Protein AF-A0A932MKG6-F1 (afdb_monomer_lite)

Radius of gyration: 20.18 Å; chains: 1; bounding box: 34×84×32 Å

Secondary structure (DSSP, 8-state):
--------------------GGG---EEEEEBS-TT--HHHHTTS-GGG--B-SS-SEEGGGEEEEETTTTEEEE-HHHHHHHHHHHHH--TT-EEEEEEETTEEEEEEEEE-TT-SSPPSS-EEETT-SSEEEEPP--SS----GGG-HHHHHHHHHTT-EE-

Structure (mmCIF, N/CA/C/O backbone):
data_AF-A0A932MKG6-F1
#
_entry.id   AF-A0A932MKG6-F1
#
loop_
_atom_site.group_PDB
_atom_site.id
_atom_site.type_symbol
_atom_site.label_atom_id
_atom_site.label_alt_id
_atom_site.label_comp_id
_atom_site.label_asym_id
_atom_site.label_entity_id
_atom_site.label_seq_id
_atom_site.pdbx_PDB_ins_code
_atom_site.Cartn_x
_atom_site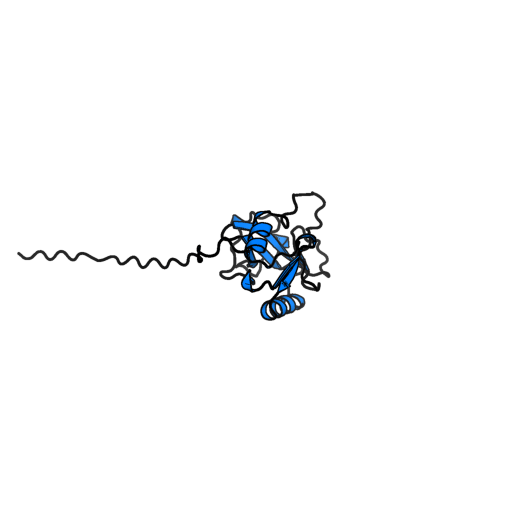.Cartn_y
_atom_site.Cartn_z
_atom_site.occupancy
_atom_site.B_iso_or_equiv
_atom_site.auth_seq_id
_atom_site.auth_comp_id
_atom_site.auth_asym_id
_atom_site.auth_atom_id
_atom_site.pdbx_PDB_model_num
ATOM 1 N N . MET A 1 1 ? -1.680 -71.088 -7.432 1.00 40.88 1 MET A N 1
ATOM 2 C CA . MET A 1 1 ? -0.989 -69.901 -7.980 1.00 40.88 1 MET A CA 1
ATOM 3 C C . MET A 1 1 ? -1.499 -68.687 -7.211 1.00 40.88 1 MET A C 1
ATOM 5 O O . MET A 1 1 ? -2.688 -68.413 -7.275 1.00 40.88 1 MET A O 1
ATOM 9 N N . ARG A 1 2 ? -0.667 -68.081 -6.353 1.00 40.69 2 ARG A N 1
ATOM 10 C CA . ARG A 1 2 ? -1.043 -66.949 -5.484 1.00 40.69 2 ARG A CA 1
ATOM 11 C C . ARG A 1 2 ? -0.827 -65.649 -6.264 1.00 40.69 2 ARG A C 1
ATOM 13 O O . ARG A 1 2 ? 0.297 -65.403 -6.682 1.00 40.69 2 ARG A O 1
ATOM 20 N N . ILE A 1 3 ? -1.877 -64.857 -6.472 1.00 52.66 3 ILE A N 1
ATOM 21 C CA . ILE A 1 3 ? -1.782 -63.523 -7.080 1.00 52.66 3 ILE A CA 1
ATOM 22 C C . ILE A 1 3 ? -2.003 -62.512 -5.958 1.00 52.66 3 ILE A C 1
ATOM 24 O O . ILE A 1 3 ? -3.121 -62.324 -5.486 1.00 52.66 3 ILE A O 1
ATOM 28 N N . THR A 1 4 ? -0.913 -61.917 -5.487 1.00 52.53 4 THR A N 1
ATOM 29 C CA . THR A 1 4 ? -0.928 -60.848 -4.488 1.00 52.53 4 THR A CA 1
ATOM 30 C C . THR A 1 4 ? -1.119 -59.521 -5.222 1.00 52.53 4 THR A C 1
ATOM 32 O O . THR A 1 4 ? -0.199 -59.047 -5.884 1.00 52.53 4 THR A O 1
ATOM 35 N N . PHE A 1 5 ? -2.313 -58.929 -5.140 1.00 52.78 5 PHE A N 1
ATOM 36 C CA . PHE A 1 5 ? -2.566 -57.567 -5.619 1.00 52.78 5 PHE A CA 1
ATOM 37 C C . PHE A 1 5 ? -2.057 -56.570 -4.568 1.00 52.78 5 PHE A C 1
ATOM 39 O O . PHE A 1 5 ? -2.667 -56.402 -3.514 1.00 52.78 5 PHE A O 1
ATOM 46 N N . TYR A 1 6 ? -0.925 -55.923 -4.842 1.00 51.31 6 TYR A N 1
ATOM 47 C CA . TYR A 1 6 ? -0.455 -54.775 -4.067 1.00 51.31 6 TYR A CA 1
ATOM 48 C C . TYR A 1 6 ? -1.285 -53.544 -4.452 1.00 51.31 6 TYR A C 1
ATOM 50 O O . TYR A 1 6 ? -1.083 -52.951 -5.510 1.00 51.31 6 TYR A O 1
ATOM 58 N N . LEU A 1 7 ? -2.239 -53.171 -3.596 1.00 50.88 7 LEU A N 1
ATOM 59 C CA . LEU A 1 7 ? -2.962 -51.908 -3.698 1.00 50.88 7 LEU A CA 1
ATOM 60 C C . LEU A 1 7 ? -2.059 -50.797 -3.143 1.00 50.88 7 LEU A C 1
ATOM 62 O O . LEU A 1 7 ? -1.895 -50.650 -1.933 1.00 50.88 7 LEU A O 1
ATOM 66 N N . CYS A 1 8 ? -1.418 -50.065 -4.050 1.00 50.34 8 CYS A N 1
ATOM 67 C CA . CYS A 1 8 ? -0.572 -48.920 -3.739 1.00 50.34 8 CYS A CA 1
ATOM 68 C C . CYS A 1 8 ? -1.457 -47.781 -3.201 1.00 50.34 8 CYS A C 1
ATOM 70 O O . CYS A 1 8 ? -2.170 -47.126 -3.963 1.00 50.34 8 CYS A O 1
ATOM 72 N N . LEU A 1 9 ? -1.460 -47.587 -1.878 1.00 49.03 9 LEU A N 1
ATOM 73 C CA . LEU A 1 9 ? -2.130 -46.473 -1.208 1.00 49.03 9 LEU A CA 1
ATOM 74 C C . LEU A 1 9 ? -1.368 -45.179 -1.547 1.00 49.03 9 LEU A C 1
ATOM 76 O O . LEU A 1 9 ? -0.378 -44.832 -0.908 1.00 49.03 9 LEU A O 1
ATOM 80 N N . LEU A 1 10 ? -1.812 -44.480 -2.590 1.00 51.91 10 LEU A N 1
ATOM 81 C CA . LEU A 1 10 ? -1.399 -43.112 -2.896 1.00 51.91 10 LEU A CA 1
ATOM 82 C C . LEU A 1 10 ? -1.959 -42.181 -1.812 1.00 51.91 10 LEU A C 1
ATOM 84 O O . LEU A 1 10 ? -3.077 -41.682 -1.912 1.00 51.91 10 LEU A O 1
ATOM 88 N N . THR A 1 11 ? -1.185 -41.956 -0.752 1.00 53.62 11 THR A N 1
ATOM 89 C CA . THR A 1 11 ? -1.450 -40.879 0.204 1.00 53.62 11 THR A CA 1
ATOM 90 C C . THR A 1 11 ? -1.084 -39.554 -0.458 1.00 53.62 11 THR A C 1
ATOM 92 O O . THR A 1 11 ? 0.070 -39.124 -0.425 1.00 53.62 11 THR A O 1
ATOM 95 N N . LEU A 1 12 ? -2.067 -38.914 -1.090 1.00 53.09 12 LEU A N 1
ATOM 96 C CA . LEU A 1 12 ? -2.000 -37.498 -1.438 1.00 53.09 12 LEU A CA 1
ATOM 97 C C . LEU A 1 12 ? -1.957 -36.696 -0.132 1.00 53.09 12 LEU A C 1
ATOM 99 O O . LEU A 1 12 ? -2.990 -36.361 0.442 1.00 53.09 12 LEU A O 1
ATOM 103 N N . VAL A 1 13 ? -0.752 -36.407 0.358 1.00 56.88 13 VAL A N 1
ATOM 104 C CA . VAL A 1 13 ? -0.540 -35.330 1.328 1.00 56.88 13 VAL A CA 1
ATOM 105 C C . VAL A 1 13 ? -0.650 -34.029 0.540 1.00 56.88 13 VAL A C 1
ATOM 107 O O . VAL A 1 13 ? 0.328 -33.523 -0.006 1.00 56.88 13 VAL A O 1
ATOM 110 N N . ALA A 1 14 ? -1.877 -33.530 0.405 1.00 50.47 14 ALA A N 1
ATOM 111 C CA . ALA A 1 14 ? -2.109 -32.163 -0.023 1.00 50.47 14 ALA A CA 1
ATOM 112 C C . ALA A 1 14 ? -1.726 -31.250 1.149 1.00 50.47 14 ALA A C 1
ATOM 114 O O . ALA A 1 14 ? -2.464 -31.139 2.126 1.00 50.47 14 ALA A O 1
ATOM 115 N N . CYS A 1 15 ? -0.548 -30.629 1.077 1.00 42.25 15 CYS A N 1
ATOM 116 C CA . CYS A 1 15 ? -0.258 -29.450 1.885 1.00 42.25 15 CYS A CA 1
ATOM 117 C C . CYS A 1 15 ? -1.126 -28.307 1.352 1.00 42.25 15 CYS A C 1
ATOM 119 O O . CYS A 1 15 ? -0.744 -27.610 0.413 1.00 42.25 15 CYS A O 1
ATOM 121 N N . ASP A 1 16 ? -2.318 -28.164 1.921 1.00 44.03 16 ASP A N 1
ATOM 122 C CA . ASP A 1 16 ? -3.150 -26.984 1.746 1.00 44.03 16 ASP A CA 1
ATOM 123 C C . ASP A 1 16 ? -2.538 -25.839 2.561 1.00 44.03 16 ASP A C 1
ATOM 125 O O . ASP A 1 16 ? -2.799 -25.666 3.749 1.00 44.03 16 ASP A O 1
ATOM 129 N N . SER A 1 17 ? -1.649 -25.076 1.931 1.00 50.78 17 SER A N 1
ATOM 130 C CA . SER A 1 17 ? -1.159 -23.799 2.460 1.00 50.78 17 SER A CA 1
ATOM 131 C C . SER A 1 17 ? -2.162 -22.684 2.129 1.00 50.78 17 SER A C 1
ATOM 133 O O . SER A 1 17 ? -1.793 -21.651 1.573 1.00 50.78 17 SER A O 1
ATOM 135 N N . GLY A 1 18 ? -3.448 -22.916 2.392 1.00 45.06 18 GLY A N 1
ATOM 136 C CA . GLY A 1 18 ? -4.550 -22.030 2.036 1.00 45.06 18 GLY A CA 1
ATOM 137 C C . GLY A 1 18 ? -5.127 -21.319 3.254 1.00 45.06 18 GLY A C 1
ATOM 138 O O . GLY A 1 18 ? -6.097 -21.782 3.834 1.00 45.06 18 GLY A O 1
ATOM 139 N N . ILE A 1 19 ? -4.496 -20.204 3.636 1.00 50.16 19 ILE A N 1
ATOM 140 C CA . ILE A 1 19 ? -5.042 -19.039 4.365 1.00 50.16 19 ILE A CA 1
ATOM 141 C C . ILE A 1 19 ? -6.363 -19.291 5.124 1.00 50.16 19 ILE A C 1
ATOM 143 O O . ILE A 1 19 ? -7.437 -19.364 4.526 1.00 50.16 19 ILE A O 1
ATOM 147 N N . ASP A 1 20 ? -6.269 -19.303 6.460 1.00 44.97 20 ASP A N 1
ATOM 148 C CA . ASP A 1 20 ? -7.378 -19.335 7.424 1.00 44.97 20 ASP A CA 1
ATOM 149 C C . ASP A 1 20 ? -8.603 -18.524 6.959 1.00 44.97 20 ASP A C 1
ATOM 151 O O . ASP A 1 20 ? -8.708 -17.307 7.156 1.00 44.97 20 ASP A O 1
ATOM 155 N N . SER A 1 21 ? -9.575 -19.232 6.385 1.00 49.16 21 SER A N 1
ATOM 156 C CA . SER A 1 21 ? -10.853 -18.684 5.915 1.00 49.16 21 SER A CA 1
ATOM 157 C C . SER A 1 21 ? -11.794 -18.307 7.072 1.00 49.16 21 SER A C 1
ATOM 159 O O . SER A 1 21 ? -12.868 -17.755 6.854 1.00 49.16 21 SER A O 1
ATOM 161 N N . ALA A 1 22 ? -11.387 -18.562 8.320 1.00 52.53 22 ALA A N 1
ATOM 162 C CA . ALA A 1 22 ? -12.181 -18.308 9.519 1.00 52.53 22 ALA A CA 1
ATOM 163 C C . ALA A 1 22 ? -12.247 -16.824 9.933 1.00 52.53 22 ALA A C 1
ATOM 165 O O . ALA A 1 22 ? -13.085 -16.466 10.756 1.00 52.53 22 ALA A O 1
ATOM 166 N N . GLN A 1 23 ? -11.390 -15.949 9.389 1.00 58.00 23 GLN A N 1
ATOM 167 C CA . GLN A 1 23 ? -11.278 -14.548 9.840 1.00 58.00 23 GLN A CA 1
ATOM 168 C C . GLN A 1 23 ? -11.688 -13.505 8.779 1.00 58.00 23 GLN A C 1
ATOM 170 O O . GLN A 1 23 ? -11.523 -12.308 9.004 1.00 58.00 23 GLN A O 1
ATOM 175 N N . GLY A 1 24 ? -12.272 -13.933 7.652 1.00 58.09 24 GLY A N 1
ATOM 176 C CA . GLY A 1 24 ? -12.638 -13.051 6.534 1.00 58.09 24 GLY A CA 1
ATOM 177 C C . GLY A 1 24 ? -11.427 -12.521 5.745 1.00 58.09 24 GLY A C 1
ATOM 178 O O . GLY A 1 24 ? -10.278 -12.791 6.107 1.00 58.09 24 GLY A O 1
ATOM 179 N N . PRO A 1 25 ? -11.657 -11.797 4.634 1.00 70.88 25 PRO A N 1
ATOM 180 C CA . PRO A 1 25 ? -10.575 -11.276 3.810 1.00 70.88 25 PRO A CA 1
ATOM 181 C C . PRO A 1 25 ? -9.815 -10.174 4.559 1.00 70.88 25 PRO A C 1
ATOM 183 O O . PRO A 1 25 ? -10.406 -9.224 5.071 1.00 70.88 25 PRO A O 1
ATOM 186 N N . ARG A 1 26 ? -8.487 -10.298 4.624 1.00 90.19 26 ARG A N 1
ATOM 187 C CA . ARG A 1 26 ? -7.628 -9.380 5.385 1.00 90.19 26 ARG A CA 1
ATOM 188 C C . ARG A 1 26 ? -6.887 -8.426 4.466 1.00 90.19 26 ARG A C 1
ATOM 190 O O . ARG A 1 26 ? -6.407 -8.833 3.412 1.00 90.19 26 ARG A O 1
ATOM 197 N N . PHE A 1 27 ? -6.768 -7.178 4.903 1.00 96.94 27 PHE A N 1
ATOM 198 C CA . PHE A 1 27 ? -5.901 -6.189 4.276 1.00 96.94 27 PHE A CA 1
ATOM 199 C C . PHE A 1 27 ? -4.427 -6.603 4.397 1.00 96.94 27 PHE A C 1
ATOM 201 O O . PHE A 1 27 ? -3.982 -7.006 5.477 1.00 96.94 27 PHE A O 1
ATOM 208 N N . ALA A 1 28 ? -3.667 -6.454 3.314 1.00 98.12 28 ALA A N 1
ATOM 209 C CA . ALA A 1 28 ? -2.218 -6.611 3.334 1.00 98.12 28 ALA A CA 1
ATOM 210 C C . ALA A 1 28 ? -1.527 -5.828 2.210 1.00 98.12 28 ALA A C 1
ATOM 212 O O . ALA A 1 28 ? -2.077 -5.655 1.120 1.00 98.12 28 ALA A O 1
ATOM 213 N N . ILE A 1 29 ? -0.289 -5.410 2.472 1.00 98.44 29 ILE A N 1
ATOM 214 C CA . ILE A 1 29 ? 0.627 -4.788 1.515 1.00 98.44 29 ILE A CA 1
ATOM 215 C C . ILE A 1 29 ? 1.773 -5.762 1.248 1.00 98.44 29 ILE A C 1
ATOM 217 O O . ILE A 1 29 ? 2.566 -6.062 2.143 1.00 98.44 29 ILE A O 1
ATOM 221 N N . TYR A 1 30 ? 1.888 -6.231 0.009 1.00 98.50 30 TYR A N 1
ATOM 222 C CA . TYR A 1 30 ? 2.952 -7.130 -0.434 1.00 98.50 30 TYR A CA 1
ATOM 223 C C . TYR A 1 30 ? 3.983 -6.381 -1.265 1.00 98.50 30 TYR A C 1
ATOM 225 O O . TYR A 1 30 ? 3.621 -5.622 -2.155 1.00 98.50 30 TYR A O 1
ATOM 233 N N . ARG A 1 31 ? 5.272 -6.644 -1.042 1.00 97.75 31 ARG A N 1
ATOM 234 C CA . ARG A 1 31 ? 6.303 -6.304 -2.035 1.00 97.75 31 ARG A CA 1
ATOM 235 C C . ARG A 1 31 ? 6.274 -7.315 -3.177 1.00 97.75 31 ARG A C 1
ATOM 237 O O . ARG A 1 31 ? 5.712 -8.402 -3.038 1.00 97.75 31 ARG A O 1
ATOM 244 N N . LEU A 1 32 ? 6.911 -6.969 -4.289 1.00 98.00 32 LEU A N 1
ATOM 245 C CA . LEU A 1 32 ? 7.144 -7.930 -5.362 1.00 98.00 32 LEU A CA 1
ATOM 246 C C . LEU A 1 32 ? 8.254 -8.916 -4.995 1.00 98.00 32 LEU A C 1
ATOM 248 O O . LEU A 1 32 ? 9.127 -8.615 -4.178 1.00 98.00 32 LEU A O 1
ATOM 252 N N . LYS A 1 33 ? 8.203 -10.101 -5.607 1.00 98.00 33 LYS A N 1
ATOM 253 C CA . LYS A 1 33 ? 9.222 -11.142 -5.452 1.00 98.00 33 LYS A CA 1
ATOM 254 C C . LYS A 1 33 ? 10.541 -10.742 -6.108 1.00 98.00 33 LYS A C 1
ATOM 256 O O . LYS A 1 33 ? 11.599 -11.006 -5.547 1.00 98.00 33 LYS A O 1
ATOM 261 N N . ASP A 1 34 ? 10.473 -10.090 -7.268 1.00 97.12 34 ASP A N 1
ATOM 262 C CA . ASP A 1 34 ? 11.642 -9.478 -7.897 1.00 97.12 34 ASP A CA 1
ATOM 263 C C . ASP A 1 34 ? 11.929 -8.116 -7.255 1.00 97.12 34 ASP A C 1
ATOM 265 O O . ASP A 1 34 ? 11.176 -7.155 -7.417 1.00 97.12 34 ASP A O 1
ATOM 269 N N . THR A 1 35 ? 13.029 -8.046 -6.510 1.00 94.75 35 THR A N 1
ATOM 270 C CA . THR A 1 35 ? 13.463 -6.844 -5.791 1.00 94.75 35 THR A CA 1
ATOM 271 C C . THR A 1 35 ? 14.192 -5.831 -6.674 1.00 94.75 35 THR A C 1
ATOM 273 O O . THR A 1 35 ? 14.527 -4.756 -6.183 1.00 94.75 35 THR 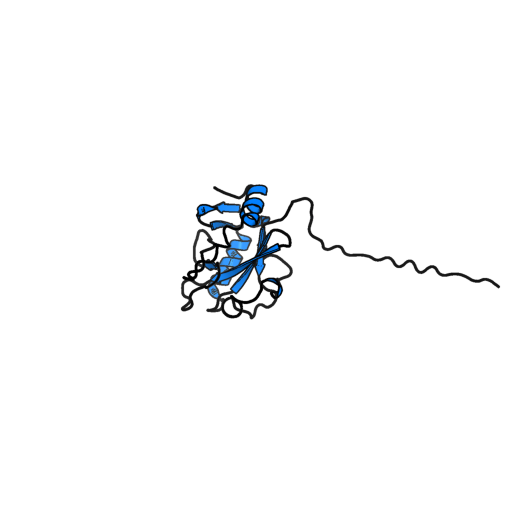A O 1
ATOM 276 N N . ASN A 1 36 ? 14.471 -6.159 -7.940 1.00 95.12 36 ASN A N 1
ATOM 277 C CA . ASN A 1 36 ? 15.154 -5.258 -8.874 1.00 95.12 36 ASN A CA 1
ATOM 278 C C . ASN A 1 36 ? 14.184 -4.352 -9.643 1.00 95.12 36 ASN A C 1
ATOM 280 O O . ASN A 1 36 ? 14.616 -3.353 -10.219 1.00 95.12 36 ASN A O 1
ATOM 284 N N . LEU A 1 37 ? 12.889 -4.685 -9.655 1.00 96.50 37 LEU A N 1
ATOM 285 C CA . LEU A 1 37 ? 11.863 -3.862 -10.286 1.00 96.50 37 LEU A CA 1
ATOM 286 C C . LEU A 1 37 ? 11.587 -2.609 -9.456 1.00 96.50 37 LEU A C 1
ATOM 288 O O . LEU A 1 37 ? 11.353 -2.678 -8.247 1.00 96.50 37 LEU A O 1
ATOM 292 N N . THR A 1 38 ? 11.545 -1.459 -10.123 1.00 96.50 38 THR A N 1
ATOM 293 C CA . THR A 1 38 ? 11.074 -0.203 -9.535 1.00 96.50 38 THR A CA 1
ATOM 294 C C . THR A 1 38 ? 9.617 0.038 -9.897 1.00 96.50 38 THR A C 1
ATOM 296 O O . THR A 1 38 ? 9.145 -0.395 -10.947 1.00 96.50 38 THR A O 1
ATOM 299 N N . ALA A 1 39 ? 8.886 0.780 -9.064 1.00 95.56 39 ALA A N 1
ATOM 300 C CA . ALA A 1 39 ? 7.485 1.088 -9.350 1.00 95.56 39 ALA A CA 1
ATOM 301 C C . ALA A 1 39 ? 7.321 1.847 -10.677 1.00 95.56 39 ALA A C 1
ATOM 303 O O . ALA A 1 39 ? 6.395 1.573 -11.436 1.00 95.56 39 ALA A O 1
ATOM 304 N N . SER A 1 40 ? 8.263 2.733 -11.008 1.00 94.69 40 SER A N 1
ATOM 305 C CA . SER A 1 40 ? 8.269 3.465 -12.279 1.00 94.69 40 SER A CA 1
ATOM 306 C C . SER A 1 40 ? 8.441 2.595 -13.529 1.00 94.69 40 SER A C 1
ATOM 308 O O . SER A 1 40 ? 8.121 3.050 -14.620 1.00 94.69 40 SER A O 1
ATOM 310 N N . GLN A 1 41 ? 8.977 1.376 -13.408 1.00 96.38 41 GLN A N 1
ATOM 311 C CA . GLN A 1 41 ? 9.121 0.452 -14.541 1.00 96.38 41 GLN A CA 1
ATOM 312 C C . GLN A 1 41 ? 7.828 -0.314 -14.839 1.00 96.38 41 GLN A C 1
ATOM 314 O O . GLN A 1 41 ? 7.679 -0.852 -15.934 1.00 96.38 41 GLN A O 1
ATOM 319 N N . ILE A 1 42 ? 6.913 -0.394 -13.868 1.00 96.06 42 ILE A N 1
ATOM 320 C CA . ILE A 1 42 ? 5.776 -1.321 -13.911 1.00 96.06 42 ILE A CA 1
ATOM 321 C C . ILE A 1 42 ? 4.428 -0.680 -13.572 1.00 96.06 42 ILE A C 1
ATOM 323 O O . ILE A 1 42 ? 3.443 -1.396 -13.429 1.00 96.06 42 ILE A O 1
ATOM 327 N N . TRP A 1 43 ? 4.354 0.646 -13.444 1.00 91.69 43 TRP A N 1
ATOM 328 C CA . TRP A 1 43 ? 3.130 1.349 -13.039 1.00 91.69 43 TRP A CA 1
ATOM 329 C C . TRP A 1 43 ? 1.917 1.122 -13.965 1.00 91.69 43 TRP A C 1
ATOM 331 O O . TRP A 1 43 ? 0.784 1.304 -13.530 1.00 91.69 43 TRP A O 1
ATOM 341 N N . ASP A 1 44 ? 2.159 0.647 -15.192 1.00 90.31 44 ASP A N 1
ATOM 342 C CA . ASP A 1 44 ? 1.167 0.376 -16.236 1.00 90.31 44 ASP A CA 1
ATOM 343 C C . ASP A 1 44 ? 0.959 -1.136 -16.445 1.00 90.31 44 ASP A C 1
ATOM 345 O O . ASP A 1 44 ? 0.207 -1.557 -17.326 1.00 90.31 44 ASP A O 1
ATOM 349 N N . GLN A 1 45 ? 1.644 -1.985 -15.667 1.00 94.62 45 GLN A N 1
ATOM 350 C CA . GLN A 1 45 ? 1.489 -3.430 -15.780 1.00 94.62 45 GLN A CA 1
ATOM 351 C C . GLN A 1 45 ? 0.184 -3.900 -15.122 1.00 94.62 45 GLN A C 1
ATOM 353 O O . GLN A 1 45 ? -0.149 -3.461 -14.017 1.00 94.62 45 GLN A O 1
ATOM 358 N N . PRO A 1 46 ? -0.541 -4.849 -15.745 1.00 95.75 46 PRO A N 1
ATOM 359 C CA . PRO A 1 46 ? -1.667 -5.515 -15.101 1.00 95.75 46 PRO A CA 1
ATOM 360 C C . PRO A 1 46 ? -1.246 -6.175 -13.783 1.00 95.75 46 PRO A C 1
ATOM 362 O O . PRO A 1 46 ? -0.230 -6.872 -13.738 1.00 95.75 46 PRO A O 1
ATOM 365 N N . LEU A 1 47 ? -2.055 -6.018 -12.728 1.00 96.75 47 LEU A N 1
ATOM 366 C CA . LEU A 1 47 ? -1.755 -6.568 -11.396 1.00 96.75 47 LEU A CA 1
ATOM 367 C C . LEU A 1 47 ? -1.532 -8.086 -11.414 1.00 96.75 47 LEU A C 1
ATOM 369 O O . LEU A 1 47 ? -0.748 -8.596 -10.616 1.00 96.75 47 LEU A O 1
ATOM 373 N N . ASP A 1 48 ? -2.189 -8.800 -12.328 1.00 95.94 48 ASP A N 1
ATOM 374 C CA . ASP A 1 48 ? -2.085 -10.256 -12.433 1.00 95.94 48 ASP A CA 1
ATOM 375 C C . ASP A 1 48 ? -0.733 -10.752 -12.941 1.00 95.94 48 ASP A C 1
ATOM 377 O O . ASP A 1 48 ? -0.347 -11.882 -12.643 1.00 95.94 48 ASP A O 1
ATOM 381 N N . ASN A 1 49 ? 0.028 -9.883 -13.607 1.00 96.56 49 ASN A N 1
ATOM 382 C CA . ASN A 1 49 ? 1.384 -10.186 -14.054 1.00 96.56 49 ASN A CA 1
ATOM 383 C C . ASN A 1 49 ? 2.417 -10.005 -12.930 1.00 96.56 49 ASN A C 1
ATOM 385 O O . ASN A 1 49 ? 3.572 -10.403 -13.082 1.00 96.56 49 ASN A O 1
ATOM 389 N N . LEU A 1 50 ? 2.026 -9.401 -11.802 1.00 97.56 50 LEU A N 1
ATOM 390 C CA . LEU A 1 50 ? 2.930 -9.103 -10.701 1.00 97.56 50 LEU A CA 1
ATOM 391 C C . LEU A 1 50 ? 3.046 -10.295 -9.747 1.00 97.56 50 LEU A C 1
ATOM 393 O O . LEU A 1 50 ? 2.088 -10.710 -9.080 1.00 97.56 50 LEU A O 1
ATOM 397 N N . VAL A 1 51 ? 4.265 -10.822 -9.646 1.00 97.94 51 VAL A N 1
ATOM 398 C CA . VAL A 1 51 ? 4.607 -11.889 -8.704 1.00 97.94 51 VAL A CA 1
ATOM 399 C C . VAL A 1 51 ? 4.901 -11.269 -7.339 1.00 97.94 51 VAL A C 1
ATOM 401 O O . VAL A 1 51 ? 5.872 -10.529 -7.179 1.00 97.94 51 VAL A O 1
ATOM 404 N N . LEU A 1 52 ? 4.050 -11.561 -6.356 1.00 98.31 52 LEU A N 1
ATOM 405 C CA . LEU A 1 52 ? 4.183 -11.063 -4.985 1.00 98.31 52 LEU A CA 1
ATOM 406 C C . LEU A 1 52 ? 5.218 -11.882 -4.205 1.00 98.31 52 LEU A C 1
ATOM 408 O O . LEU A 1 52 ? 5.430 -13.062 -4.487 1.00 98.31 52 LEU A O 1
ATOM 412 N N . ALA A 1 53 ? 5.861 -11.255 -3.222 1.00 98.00 53 ALA A N 1
ATOM 413 C CA . ALA A 1 53 ? 6.661 -11.967 -2.234 1.00 98.00 53 ALA A CA 1
ATOM 414 C C . ALA A 1 53 ? 5.784 -12.933 -1.419 1.00 98.00 53 ALA A C 1
ATOM 416 O O . ALA A 1 53 ? 4.591 -12.697 -1.242 1.00 98.00 53 ALA A O 1
ATOM 417 N N . ASP A 1 54 ? 6.392 -13.992 -0.882 1.00 95.31 54 ASP A N 1
ATOM 418 C CA . ASP A 1 54 ? 5.648 -15.069 -0.214 1.00 95.31 54 ASP A CA 1
ATOM 419 C C . ASP A 1 54 ? 4.961 -14.603 1.091 1.00 95.31 54 ASP A C 1
ATOM 421 O O . ASP A 1 54 ? 3.976 -15.195 1.517 1.00 95.31 54 ASP A O 1
ATOM 425 N N . ASN A 1 55 ? 5.455 -13.522 1.710 1.00 95.12 55 ASN A N 1
ATOM 426 C CA . ASN A 1 55 ? 4.893 -12.928 2.926 1.00 95.12 55 ASN A CA 1
ATOM 427 C C . ASN A 1 55 ? 4.562 -11.441 2.721 1.00 95.12 55 ASN A C 1
ATOM 429 O O . ASN A 1 55 ? 5.305 -10.743 2.013 1.00 95.12 55 ASN A O 1
ATOM 433 N N . PRO A 1 56 ? 3.500 -10.924 3.370 1.00 97.06 56 PRO A N 1
ATOM 434 C CA . PRO A 1 56 ? 3.193 -9.503 3.330 1.00 97.06 56 PRO A CA 1
ATOM 435 C C . PRO A 1 56 ? 4.303 -8.703 4.011 1.00 97.06 56 PRO A C 1
ATOM 437 O O . PRO A 1 56 ? 4.916 -9.147 4.979 1.00 97.06 56 PRO A O 1
ATOM 440 N N . PHE A 1 57 ? 4.555 -7.501 3.498 1.00 97.25 57 PHE A N 1
ATOM 441 C CA . PHE A 1 57 ? 5.444 -6.544 4.150 1.00 97.25 57 PHE A CA 1
ATOM 442 C C . PHE A 1 57 ? 4.726 -5.804 5.284 1.00 97.25 57 PHE A C 1
ATOM 444 O O . PHE A 1 57 ? 5.328 -5.541 6.316 1.00 97.25 57 PHE A O 1
ATOM 451 N N . ILE A 1 58 ? 3.436 -5.503 5.101 1.00 97.62 58 ILE A N 1
ATOM 452 C CA . ILE A 1 58 ? 2.549 -5.005 6.160 1.00 97.62 58 ILE A CA 1
ATOM 453 C C . ILE A 1 58 ? 1.277 -5.844 6.115 1.00 97.62 58 ILE A C 1
ATOM 455 O O . ILE A 1 58 ? 0.521 -5.771 5.144 1.00 97.62 58 ILE A O 1
ATOM 459 N N . GLY A 1 59 ? 1.048 -6.663 7.137 1.00 96.56 59 GLY A N 1
ATOM 460 C CA . GLY A 1 59 ? -0.210 -7.374 7.330 1.00 96.56 59 GLY A CA 1
ATOM 461 C C . GLY A 1 59 ? -1.178 -6.585 8.210 1.00 96.56 59 GLY A C 1
ATOM 462 O O . GLY A 1 59 ? -0.807 -5.625 8.881 1.00 96.56 59 GLY A O 1
ATOM 463 N N . VAL A 1 60 ? -2.438 -7.021 8.272 1.00 94.88 60 VAL A N 1
ATOM 464 C CA . VAL A 1 60 ? -3.443 -6.378 9.138 1.00 94.88 60 VAL A CA 1
ATOM 465 C C . VAL A 1 60 ? -3.050 -6.366 10.622 1.00 94.88 60 VAL A C 1
ATOM 467 O O . VAL A 1 60 ? -3.348 -5.407 11.323 1.00 94.88 60 VAL A O 1
ATOM 470 N N . ASN A 1 61 ? -2.327 -7.388 11.092 1.00 94.38 61 ASN A N 1
ATOM 471 C CA . ASN A 1 61 ? -1.854 -7.471 12.480 1.00 94.38 61 ASN A CA 1
ATOM 472 C C . ASN A 1 61 ? -0.727 -6.471 12.786 1.00 94.38 61 ASN A C 1
ATOM 474 O O . ASN A 1 61 ? -0.442 -6.206 13.956 1.00 94.38 61 ASN A O 1
ATOM 478 N N . ASP A 1 62 ? -0.091 -5.927 11.747 1.00 96.81 62 ASP A N 1
ATOM 479 C CA . ASP A 1 62 ? 0.933 -4.900 11.882 1.00 96.81 62 ASP A CA 1
ATOM 480 C C . ASP A 1 62 ? 0.339 -3.493 11.956 1.00 96.81 62 ASP A C 1
ATOM 482 O O . ASP A 1 62 ? 1.034 -2.569 12.375 1.00 96.81 62 ASP A O 1
ATOM 486 N N . LEU A 1 63 ? -0.930 -3.313 11.578 1.00 96.56 63 LEU A N 1
ATOM 487 C CA . LEU A 1 63 ? -1.628 -2.037 11.667 1.00 96.56 63 LEU A CA 1
ATOM 488 C C . LEU A 1 63 ? -2.209 -1.833 13.070 1.00 96.56 63 LEU A C 1
ATOM 490 O O . LEU A 1 63 ? -2.847 -2.715 13.643 1.00 96.56 63 LEU A O 1
ATOM 494 N N . ARG A 1 64 ? -2.010 -0.636 13.623 1.00 97.12 64 ARG A N 1
ATOM 495 C CA . ARG A 1 64 ? -2.591 -0.213 14.907 1.00 97.12 64 ARG A CA 1
ATOM 496 C C . ARG A 1 64 ? -3.811 0.676 14.725 1.00 97.12 64 ARG A C 1
ATOM 498 O O . ARG A 1 64 ? -4.758 0.574 15.497 1.00 97.12 64 ARG A O 1
ATOM 505 N N . SER A 1 65 ? -3.803 1.515 13.698 1.00 97.69 65 SER A N 1
ATOM 506 C CA . SER A 1 65 ? -4.949 2.326 13.302 1.00 97.69 65 SER A CA 1
ATOM 507 C C . SER A 1 65 ? -4.860 2.695 11.828 1.00 97.69 65 SER A C 1
ATOM 509 O O . SER A 1 65 ? -3.769 2.726 11.256 1.00 97.69 65 SER A O 1
ATOM 511 N N . TYR A 1 66 ? -6.008 2.994 11.226 1.00 98.00 66 TYR A N 1
ATOM 512 C CA . TYR A 1 66 ? -6.109 3.515 9.869 1.00 98.00 66 TYR A CA 1
ATOM 513 C C . TYR A 1 66 ? -7.209 4.574 9.800 1.00 98.00 66 TYR A C 1
ATOM 515 O O . TYR A 1 66 ? -8.381 4.257 9.975 1.00 98.00 66 TYR A O 1
ATOM 523 N N . LYS A 1 67 ? -6.855 5.826 9.516 1.00 98.31 67 LYS A N 1
ATOM 524 C CA . LYS A 1 67 ? -7.796 6.937 9.357 1.00 98.31 67 LYS A CA 1
ATOM 525 C C . LYS A 1 67 ? -8.259 7.041 7.908 1.00 98.31 67 LYS A C 1
ATOM 527 O O . LYS A 1 67 ? -7.469 7.363 7.021 1.00 98.31 67 LYS A O 1
ATOM 532 N N . TRP A 1 68 ? -9.541 6.779 7.667 1.00 97.62 68 TRP A N 1
ATOM 533 C CA . TRP A 1 68 ? -10.093 6.611 6.322 1.00 97.62 68 TRP A CA 1
ATOM 534 C C . TRP A 1 68 ? -9.969 7.873 5.463 1.00 97.62 68 TRP A C 1
ATOM 536 O O . TRP A 1 68 ? -9.470 7.815 4.346 1.00 97.62 68 TRP A O 1
ATOM 546 N N . GLN A 1 69 ? -10.344 9.032 6.007 1.00 96.25 69 GLN A N 1
ATOM 547 C CA . GLN A 1 69 ? -10.412 10.302 5.271 1.00 96.25 69 GLN A CA 1
ATOM 548 C C . GLN A 1 69 ? -9.048 10.765 4.771 1.00 96.25 69 GLN A C 1
ATOM 550 O O . GLN A 1 69 ? -8.952 11.447 3.752 1.00 96.25 69 GLN A O 1
ATOM 555 N N . THR A 1 70 ? -7.991 10.451 5.520 1.00 95.69 70 THR A N 1
ATOM 556 C CA . THR A 1 70 ? -6.635 10.907 5.218 1.00 95.69 70 THR A CA 1
ATOM 557 C C . THR A 1 70 ? -5.744 9.800 4.675 1.00 95.69 70 THR A C 1
ATOM 559 O O . T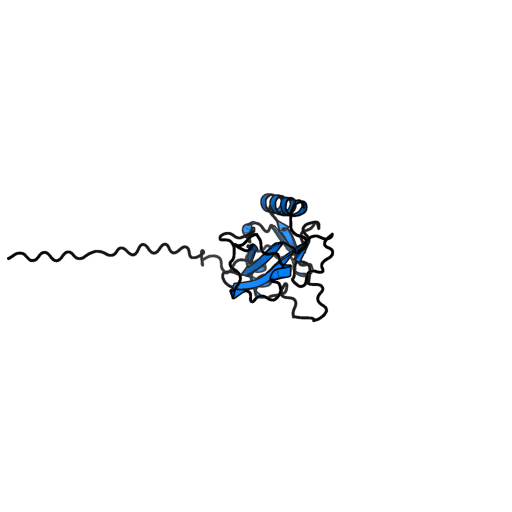HR A 1 70 ? -4.677 10.131 4.161 1.00 95.69 70 THR A O 1
ATOM 562 N N . HIS A 1 71 ? -6.163 8.532 4.741 1.00 97.19 71 HIS A N 1
ATOM 563 C CA . HIS A 1 71 ? -5.327 7.350 4.503 1.00 97.19 71 HIS A CA 1
ATOM 564 C C . HIS A 1 71 ? -4.034 7.344 5.333 1.00 97.19 71 HIS A C 1
ATOM 566 O O . HIS A 1 71 ? -2.998 6.842 4.888 1.00 97.19 71 HIS A O 1
ATOM 572 N N . GLU A 1 72 ? -4.084 7.945 6.521 1.00 97.81 72 GLU A N 1
ATOM 573 C CA . GLU A 1 72 ? -3.013 7.883 7.516 1.00 97.81 72 GLU A CA 1
ATOM 574 C C . GLU A 1 72 ? -3.156 6.597 8.321 1.00 97.81 72 GLU A C 1
ATOM 576 O O . GLU A 1 72 ? -4.267 6.174 8.636 1.00 97.81 72 GLU A O 1
ATOM 581 N N . PHE A 1 73 ? -2.046 5.968 8.672 1.00 97.50 73 PHE A N 1
ATOM 582 C CA . PHE A 1 73 ? -2.058 4.736 9.440 1.00 97.50 73 PHE A CA 1
ATOM 583 C C . PHE A 1 73 ? -0.866 4.675 10.384 1.00 97.50 73 PHE A C 1
ATOM 585 O O . PHE A 1 73 ? 0.164 5.311 10.173 1.00 97.50 73 PHE A O 1
ATOM 592 N N . THR A 1 74 ? -1.016 3.896 11.447 1.00 97.38 74 THR A N 1
ATOM 593 C CA . THR A 1 74 ? 0.070 3.611 12.385 1.00 97.38 74 THR A CA 1
ATOM 594 C C . THR A 1 74 ? 0.357 2.121 12.385 1.00 97.38 74 THR A C 1
ATOM 596 O O . THR A 1 74 ? -0.536 1.299 12.158 1.00 97.38 74 THR A O 1
ATOM 599 N N . VAL A 1 75 ? 1.620 1.769 12.607 1.00 96.94 75 VAL A N 1
ATOM 600 C CA . VAL A 1 75 ? 2.118 0.395 12.510 1.00 96.94 75 VAL A CA 1
ATOM 601 C C . VAL A 1 75 ? 2.803 -0.047 13.800 1.00 96.94 75 VAL A C 1
ATOM 603 O O . VAL A 1 75 ? 3.052 0.748 14.707 1.00 96.94 75 VAL A O 1
ATOM 606 N N . THR A 1 76 ? 3.111 -1.335 13.906 1.00 97.00 76 THR A N 1
ATOM 607 C CA . THR A 1 76 ? 4.010 -1.856 14.938 1.00 97.00 76 THR A CA 1
ATOM 608 C C . THR A 1 76 ? 5.422 -1.276 14.791 1.00 97.00 76 THR A C 1
ATOM 610 O O . THR A 1 76 ? 5.870 -0.951 13.693 1.00 97.00 76 THR A O 1
ATOM 613 N N . ALA A 1 77 ? 6.176 -1.223 15.895 1.00 96.25 77 ALA A N 1
ATOM 614 C CA . ALA A 1 77 ? 7.569 -0.762 15.886 1.00 96.25 77 ALA A CA 1
ATOM 615 C C . ALA A 1 77 ? 8.484 -1.593 14.960 1.00 96.25 77 ALA A C 1
ATOM 617 O O . ALA A 1 77 ? 9.478 -1.083 14.440 1.00 96.25 77 ALA A O 1
ATOM 618 N N . ALA A 1 78 ? 8.147 -2.869 14.737 1.00 95.62 78 ALA A N 1
ATOM 619 C CA . ALA A 1 78 ? 8.873 -3.738 13.817 1.00 95.62 78 ALA A CA 1
ATOM 620 C C . ALA A 1 78 ? 8.737 -3.254 12.364 1.00 95.62 78 ALA A C 1
ATOM 622 O O . ALA A 1 78 ? 9.749 -3.058 11.691 1.00 95.62 78 ALA A O 1
ATOM 623 N N . VAL A 1 79 ? 7.508 -2.992 11.906 1.00 95.50 79 VAL A N 1
ATOM 624 C CA . VAL A 1 79 ? 7.258 -2.448 10.562 1.00 95.50 79 VAL A CA 1
ATOM 625 C C . VAL A 1 79 ? 7.796 -1.027 10.432 1.00 95.50 79 VAL A C 1
ATOM 627 O O . VAL A 1 79 ? 8.386 -0.693 9.406 1.00 95.50 79 VAL A O 1
ATOM 630 N N . ASP A 1 80 ? 7.679 -0.208 11.477 1.00 94.75 80 ASP A N 1
ATOM 631 C CA . ASP A 1 80 ? 8.241 1.145 11.475 1.00 94.75 80 ASP A CA 1
ATOM 632 C C . ASP A 1 80 ? 9.763 1.135 11.248 1.00 94.75 80 ASP A C 1
ATOM 634 O O . ASP A 1 80 ? 10.287 1.851 10.392 1.00 94.75 80 ASP A O 1
ATOM 638 N N . SER A 1 81 ? 10.474 0.222 11.918 1.00 93.75 81 SER A N 1
ATOM 639 C CA . SER A 1 81 ? 11.917 0.026 11.726 1.00 93.75 81 SER A CA 1
ATOM 640 C C . SER A 1 81 ? 12.262 -0.409 10.297 1.00 93.75 81 SER A C 1
ATOM 642 O O . SER A 1 81 ? 13.254 0.055 9.728 1.00 93.75 81 SER A O 1
ATOM 644 N N . GLN A 1 82 ? 11.442 -1.271 9.689 1.00 93.56 82 GLN A N 1
ATOM 645 C CA . GLN A 1 82 ? 11.625 -1.701 8.301 1.00 93.56 82 GLN A CA 1
ATOM 646 C C . GLN A 1 82 ? 11.392 -0.547 7.316 1.00 93.56 82 GLN A C 1
ATOM 648 O O . GLN A 1 82 ? 12.203 -0.343 6.412 1.00 93.56 82 GLN A O 1
ATOM 653 N N . LEU A 1 83 ? 10.338 0.253 7.509 1.00 93.00 83 LEU A N 1
ATOM 654 C CA . LEU A 1 83 ? 10.077 1.459 6.715 1.00 93.00 83 LEU A CA 1
ATOM 655 C C . LEU A 1 83 ? 11.225 2.469 6.846 1.00 93.00 83 LEU A C 1
ATOM 657 O O . LEU A 1 83 ? 11.697 3.009 5.843 1.00 93.00 83 LEU A O 1
ATOM 661 N N . ALA A 1 84 ? 11.750 2.663 8.058 1.00 90.31 84 ALA A N 1
ATOM 662 C CA . ALA A 1 84 ? 12.902 3.522 8.306 1.00 90.31 84 ALA A CA 1
ATOM 663 C C . ALA A 1 84 ? 14.182 3.030 7.606 1.00 90.31 84 ALA A C 1
ATOM 665 O O . ALA A 1 84 ? 15.017 3.844 7.206 1.00 90.31 84 ALA A O 1
ATOM 666 N N . GLN A 1 85 ? 14.351 1.718 7.418 1.00 90.25 85 GLN A N 1
ATOM 667 C CA . GLN A 1 85 ? 15.454 1.172 6.627 1.00 90.25 85 GLN A CA 1
ATOM 668 C C . GLN A 1 85 ? 15.313 1.528 5.141 1.00 90.25 85 GLN A C 1
ATOM 670 O O . GLN A 1 85 ? 16.299 1.939 4.525 1.00 90.25 85 GLN A O 1
ATOM 675 N N . LEU A 1 86 ? 14.096 1.460 4.583 1.00 90.00 86 LEU A N 1
ATOM 676 C CA . LEU A 1 86 ? 13.841 1.826 3.184 1.00 90.00 86 LEU A CA 1
ATOM 677 C C . LEU A 1 86 ? 14.214 3.284 2.881 1.00 90.00 86 LEU A C 1
ATOM 679 O O . LEU A 1 86 ? 14.635 3.562 1.757 1.00 90.00 86 LEU A O 1
ATOM 683 N N . ARG A 1 87 ? 14.130 4.191 3.873 1.00 82.69 87 ARG A N 1
ATOM 684 C CA . ARG A 1 87 ? 14.506 5.620 3.753 1.00 82.69 87 ARG A CA 1
ATOM 685 C C . ARG A 1 87 ? 15.931 5.839 3.262 1.00 82.69 87 ARG A C 1
ATOM 687 O O . ARG A 1 87 ? 16.208 6.872 2.669 1.00 82.69 87 ARG A O 1
ATOM 694 N N . ARG A 1 88 ? 16.839 4.900 3.533 1.00 80.50 88 ARG A N 1
ATOM 695 C CA . ARG A 1 88 ? 18.276 5.107 3.317 1.00 80.50 88 ARG A CA 1
ATOM 696 C C . ARG A 1 88 ? 18.785 4.607 1.968 1.00 80.50 88 ARG A C 1
ATOM 698 O O . ARG A 1 88 ? 19.826 5.080 1.530 1.00 80.50 88 ARG A O 1
ATOM 705 N N . THR A 1 89 ? 18.119 3.633 1.343 1.00 79.00 89 THR A N 1
ATOM 706 C CA . THR A 1 89 ? 18.772 2.815 0.300 1.00 79.00 89 THR A CA 1
ATOM 707 C C . THR A 1 89 ? 17.906 2.439 -0.899 1.00 79.00 89 THR A C 1
ATOM 709 O O . THR A 1 89 ? 18.310 1.559 -1.655 1.00 79.00 89 THR A O 1
ATOM 712 N N . GLY A 1 90 ? 16.718 3.014 -1.095 1.00 82.44 90 GLY A N 1
ATOM 713 C CA . GLY A 1 90 ? 15.903 2.603 -2.243 1.00 82.44 90 GLY A CA 1
ATOM 714 C C . GLY A 1 90 ? 16.116 3.400 -3.528 1.00 82.44 90 GLY A C 1
ATOM 715 O O . GLY A 1 90 ? 16.739 4.465 -3.528 1.00 82.44 90 GLY A O 1
ATOM 716 N N . PRO A 1 91 ? 15.609 2.854 -4.645 1.00 90.88 91 PRO A N 1
ATOM 717 C CA . PRO A 1 91 ? 15.795 3.412 -5.973 1.00 90.88 91 PRO A CA 1
ATOM 718 C C . PRO A 1 91 ? 14.942 4.667 -6.190 1.00 90.88 91 PRO A C 1
ATOM 720 O O . PRO A 1 91 ? 13.831 4.783 -5.674 1.00 90.88 91 PRO A O 1
ATOM 723 N N . VAL A 1 92 ? 15.423 5.566 -7.056 1.00 89.62 92 VAL A N 1
ATOM 724 C CA . VAL A 1 92 ? 14.715 6.800 -7.464 1.00 89.62 92 VAL A CA 1
ATOM 725 C C . VAL A 1 92 ? 13.296 6.513 -7.975 1.00 89.62 92 VAL A C 1
ATOM 727 O O . VAL A 1 92 ? 12.371 7.271 -7.687 1.00 89.62 92 VAL A O 1
ATOM 730 N N . GLY A 1 93 ? 13.119 5.394 -8.687 1.00 92.56 93 GLY A N 1
ATOM 731 C CA . GLY A 1 93 ? 11.837 4.947 -9.240 1.00 92.56 93 GLY A CA 1
ATOM 732 C C . GLY A 1 93 ? 10.878 4.292 -8.238 1.00 92.56 93 GLY A C 1
ATOM 733 O O . GLY A 1 93 ? 9.875 3.724 -8.670 1.00 92.56 93 GLY A O 1
ATOM 734 N N . GLY A 1 94 ? 11.192 4.325 -6.939 1.00 94.81 94 GLY A N 1
ATOM 735 C CA . GLY A 1 94 ? 10.375 3.765 -5.862 1.00 94.81 94 GLY A CA 1
ATOM 736 C C . GLY A 1 94 ? 10.383 2.237 -5.795 1.00 94.81 94 GLY A C 1
ATOM 737 O O . GLY A 1 94 ? 10.694 1.548 -6.768 1.00 94.81 94 GLY A O 1
ATOM 738 N N . ILE A 1 95 ? 10.018 1.698 -4.632 1.00 96.81 95 ILE A N 1
ATOM 739 C CA . ILE A 1 95 ? 9.908 0.248 -4.416 1.00 96.81 95 ILE A CA 1
ATOM 740 C C . ILE A 1 95 ? 8.438 -0.150 -4.577 1.00 96.81 95 ILE A C 1
ATOM 742 O O . ILE A 1 95 ? 7.608 0.350 -3.813 1.00 96.81 95 ILE A O 1
ATOM 746 N N . PRO A 1 96 ? 8.086 -1.027 -5.529 1.00 97.62 96 PRO A N 1
ATOM 747 C CA . PRO A 1 96 ? 6.697 -1.381 -5.774 1.00 97.62 96 PRO A CA 1
ATOM 748 C C . PRO A 1 96 ? 6.115 -2.247 -4.655 1.00 97.62 96 PRO A C 1
ATOM 750 O O . PRO A 1 96 ? 6.781 -3.124 -4.094 1.00 97.62 96 PRO A O 1
ATOM 753 N N . PHE A 1 97 ? 4.833 -2.033 -4.380 1.00 98.31 97 PHE A N 1
ATOM 754 C CA . PHE A 1 97 ? 4.020 -2.911 -3.549 1.00 98.31 97 PHE A CA 1
ATOM 755 C C . PHE A 1 97 ? 2.623 -3.090 -4.139 1.00 98.31 97 PHE A C 1
ATOM 757 O O . PHE A 1 97 ? 2.145 -2.245 -4.882 1.00 98.31 97 PHE A O 1
ATOM 764 N N . VAL A 1 98 ? 1.918 -4.149 -3.759 1.00 98.44 98 VAL A N 1
ATOM 765 C CA . VAL A 1 98 ? 0.516 -4.375 -4.120 1.00 98.44 98 VAL A CA 1
ATOM 766 C C . VAL A 1 98 ? -0.325 -4.438 -2.856 1.00 98.44 98 VAL A C 1
ATOM 768 O O . VAL A 1 98 ? 0.013 -5.152 -1.910 1.00 98.44 98 VAL A O 1
ATOM 771 N N . VAL A 1 99 ? -1.428 -3.691 -2.845 1.00 98.44 99 VAL A N 1
ATOM 772 C CA . VAL A 1 99 ? -2.454 -3.802 -1.803 1.00 98.44 99 VAL A CA 1
ATOM 773 C C . VAL A 1 99 ? -3.414 -4.916 -2.161 1.00 98.44 99 VAL A C 1
ATOM 775 O O . VAL A 1 99 ? -3.882 -5.006 -3.296 1.00 98.44 99 VAL A O 1
ATOM 778 N N . THR A 1 100 ? -3.720 -5.749 -1.177 1.00 98.38 100 THR A N 1
ATOM 779 C CA . THR A 1 100 ? -4.601 -6.906 -1.311 1.00 98.38 100 THR A CA 1
ATOM 780 C C . THR A 1 100 ? -5.655 -6.915 -0.210 1.00 98.38 100 THR A C 1
ATOM 782 O O . THR A 1 100 ? -5.434 -6.379 0.880 1.00 98.38 100 THR A O 1
ATOM 785 N N . VAL A 1 101 ? -6.798 -7.533 -0.500 1.00 97.50 101 VAL A N 1
ATOM 786 C CA . VAL A 1 101 ? -7.827 -7.887 0.483 1.00 97.50 101 VAL A CA 1
ATOM 787 C C . VAL A 1 101 ? -8.160 -9.363 0.278 1.00 97.50 101 VAL A C 1
ATOM 789 O O . VAL A 1 101 ? -8.777 -9.741 -0.716 1.00 97.50 101 VAL A O 1
ATOM 792 N N . GLY A 1 102 ? -7.694 -10.218 1.191 1.00 94.00 102 GLY A N 1
ATOM 793 C CA . GLY A 1 102 ? -7.685 -11.665 0.959 1.00 94.00 102 GLY A CA 1
ATOM 794 C C . GLY A 1 102 ? -6.826 -12.017 -0.261 1.00 94.00 102 GLY A C 1
ATOM 795 O O . GLY A 1 102 ? -5.671 -11.609 -0.336 1.00 94.00 102 GLY A O 1
ATOM 796 N N . ASN A 1 103 ? -7.403 -12.735 -1.226 1.00 92.19 103 ASN A N 1
ATOM 797 C CA . ASN A 1 103 ? -6.712 -13.135 -2.459 1.00 92.19 103 ASN A CA 1
ATOM 798 C C . ASN A 1 103 ? -6.853 -12.111 -3.599 1.00 92.19 103 ASN A C 1
ATOM 800 O O . ASN A 1 103 ? -6.304 -12.312 -4.681 1.00 92.19 103 ASN A O 1
ATOM 804 N N . GLU A 1 104 ? -7.594 -11.022 -3.389 1.00 96.06 104 GLU A N 1
ATOM 805 C CA . GLU A 1 104 ? -7.834 -10.021 -4.426 1.00 96.06 104 GLU A CA 1
ATOM 806 C C . GLU A 1 104 ? -6.761 -8.931 -4.397 1.00 96.06 104 GLU A C 1
ATOM 808 O O . GLU A 1 104 ? -6.546 -8.281 -3.371 1.00 96.06 104 GLU A O 1
ATOM 813 N N . ARG A 1 105 ? -6.116 -8.691 -5.544 1.00 97.38 105 ARG A N 1
ATOM 814 C CA . ARG A 1 105 ? -5.209 -7.555 -5.756 1.00 97.38 105 ARG A CA 1
ATOM 815 C C . ARG A 1 105 ? -6.034 -6.303 -6.058 1.00 97.38 105 ARG A C 1
ATOM 817 O O . ARG A 1 105 ? -6.814 -6.293 -7.006 1.00 97.38 105 ARG A O 1
ATOM 824 N N . ILE A 1 106 ? -5.865 -5.252 -5.258 1.00 97.25 106 ILE A N 1
ATOM 825 C CA . ILE A 1 106 ? -6.665 -4.023 -5.354 1.00 97.25 106 ILE A CA 1
ATOM 826 C C . ILE A 1 106 ? -5.963 -2.975 -6.215 1.00 97.25 106 ILE A C 1
ATOM 828 O O . ILE A 1 106 ? -6.542 -2.475 -7.178 1.00 97.25 106 ILE A O 1
ATOM 832 N N . TYR A 1 107 ? -4.714 -2.639 -5.880 1.00 96.88 107 TYR A N 1
ATOM 833 C CA . TYR A 1 107 ? -3.908 -1.701 -6.658 1.00 96.88 107 TYR A CA 1
ATOM 834 C C . TYR A 1 107 ? -2.407 -1.897 -6.437 1.00 96.88 107 TYR A C 1
ATOM 836 O O . TYR A 1 107 ? -1.968 -2.379 -5.390 1.00 96.88 107 TYR A O 1
ATOM 844 N N . LEU A 1 108 ? -1.628 -1.475 -7.432 1.00 97.50 108 LEU A N 1
ATOM 845 C CA . LEU A 1 108 ? -0.186 -1.279 -7.345 1.00 97.50 108 LEU A CA 1
ATOM 846 C C . LEU A 1 108 ? 0.081 0.084 -6.707 1.00 97.50 108 LEU A C 1
ATOM 848 O O . LEU A 1 108 ? -0.528 1.080 -7.092 1.00 97.50 108 LEU A O 1
ATOM 852 N N . GLY A 1 109 ? 0.993 0.121 -5.747 1.00 96.94 109 GLY A N 1
ATOM 853 C CA . GLY A 1 109 ? 1.521 1.334 -5.154 1.00 96.94 109 GLY A CA 1
ATOM 854 C C . GLY A 1 109 ? 3.039 1.293 -5.027 1.00 96.94 109 GLY A C 1
ATOM 855 O O . GLY A 1 109 ? 3.699 0.379 -5.527 1.00 96.94 109 GLY A O 1
ATOM 856 N N . ALA A 1 110 ? 3.603 2.302 -4.370 1.00 96.38 110 ALA A N 1
ATOM 857 C CA . ALA A 1 110 ? 5.046 2.411 -4.199 1.00 96.38 110 ALA A CA 1
ATOM 858 C C . ALA A 1 110 ? 5.450 2.962 -2.830 1.00 96.38 110 ALA A C 1
ATOM 860 O O . ALA A 1 110 ? 4.837 3.901 -2.329 1.00 96.38 110 ALA A O 1
ATOM 861 N N . PHE A 1 111 ? 6.530 2.441 -2.253 1.00 96.44 111 PHE A N 1
ATOM 862 C CA . PHE A 1 111 ? 7.306 3.188 -1.266 1.00 96.44 111 PHE A CA 1
ATOM 863 C C . PHE A 1 111 ? 8.113 4.241 -2.023 1.00 96.44 111 PHE A C 1
ATOM 865 O O . PHE A 1 111 ? 8.931 3.897 -2.884 1.00 96.44 111 PHE A O 1
ATOM 872 N N . TRP A 1 112 ? 7.834 5.512 -1.749 1.00 94.62 112 TRP A N 1
ATOM 873 C CA . TRP A 1 112 ? 8.346 6.644 -2.512 1.00 94.62 112 TRP A CA 1
ATOM 874 C C . TRP A 1 112 ? 9.187 7.571 -1.651 1.00 94.62 112 TRP A C 1
ATOM 876 O O . TRP A 1 112 ? 9.012 7.646 -0.437 1.00 94.62 112 TRP A O 1
ATOM 886 N N . TYR A 1 113 ? 10.085 8.291 -2.311 1.00 89.12 113 TYR A N 1
ATOM 887 C CA . TYR A 1 113 ? 11.060 9.178 -1.694 1.00 89.12 113 TYR A CA 1
ATOM 888 C C . TYR A 1 113 ? 10.671 10.620 -2.014 1.00 89.12 113 TYR A C 1
ATOM 890 O O . TYR A 1 113 ? 10.621 10.978 -3.191 1.00 89.12 113 TYR A O 1
ATOM 898 N N . ALA A 1 114 ? 10.430 11.456 -0.998 1.00 75.62 114 ALA A N 1
ATOM 899 C CA . ALA A 1 114 ? 10.071 12.869 -1.196 1.00 75.62 114 ALA A CA 1
ATOM 900 C C . ALA A 1 114 ? 11.104 13.655 -2.029 1.00 75.62 114 ALA A C 1
ATOM 902 O O . ALA A 1 114 ? 10.766 14.627 -2.693 1.00 75.62 114 ALA A O 1
ATOM 903 N N . TYR A 1 115 ? 12.369 13.224 -2.000 1.00 77.12 115 TYR A N 1
ATOM 904 C CA . TYR A 1 115 ? 13.474 13.815 -2.759 1.00 77.12 115 TYR A CA 1
ATOM 905 C C . TYR A 1 115 ? 13.664 13.206 -4.160 1.00 77.12 115 TYR A C 1
ATOM 907 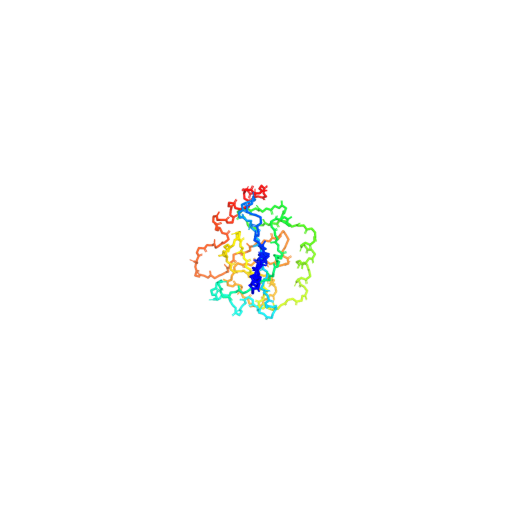O O . TYR A 1 115 ? 14.657 13.500 -4.826 1.00 77.12 115 TYR A O 1
ATOM 915 N N . SER A 1 116 ? 12.759 12.335 -4.616 1.00 81.44 116 SER A N 1
ATOM 916 C CA . SER A 1 116 ? 12.804 11.832 -5.988 1.00 81.44 116 SER A CA 1
ATOM 917 C C . SER A 1 116 ? 12.518 12.963 -6.978 1.00 81.44 116 SER A C 1
ATOM 919 O O . SER A 1 116 ? 11.609 13.765 -6.779 1.00 81.44 116 SER A O 1
ATOM 921 N N . SER A 1 117 ? 13.266 13.006 -8.082 1.00 84.62 117 SER A N 1
ATOM 922 C CA . SER A 1 117 ? 12.964 13.880 -9.223 1.00 84.62 117 SER A CA 1
ATOM 923 C C . SER A 1 117 ? 11.790 13.367 -10.067 1.00 84.62 117 SER A C 1
ATOM 925 O O . SER A 1 117 ? 11.353 14.049 -10.993 1.00 84.62 117 SER A O 1
ATOM 927 N N . MET A 1 118 ? 11.284 12.164 -9.770 1.00 88.44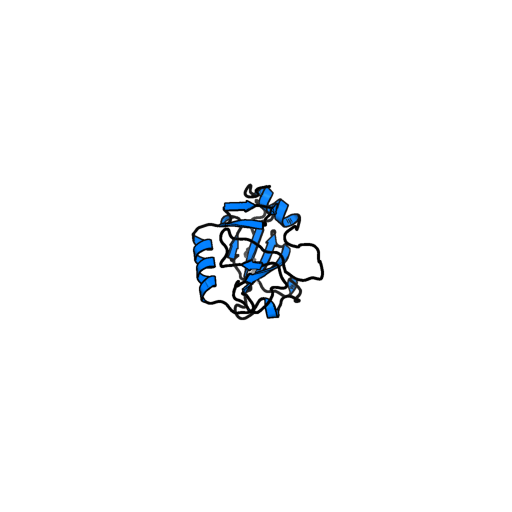 118 MET A N 1
ATOM 928 C CA . MET A 1 118 ? 10.157 11.543 -10.456 1.00 88.44 118 MET A CA 1
ATOM 929 C C . MET A 1 118 ? 8.849 11.752 -9.687 1.00 88.44 118 MET A C 1
ATOM 931 O O . MET A 1 118 ? 8.800 11.663 -8.459 1.00 88.44 118 MET A O 1
ATOM 935 N N . ILE A 1 119 ? 7.759 11.942 -10.433 1.00 88.31 119 ILE A N 1
ATOM 936 C CA . ILE A 1 119 ? 6.397 12.005 -9.893 1.00 88.31 119 ILE A CA 1
ATOM 937 C C . ILE A 1 119 ? 5.807 10.591 -9.870 1.00 88.31 119 ILE A C 1
ATOM 939 O O . ILE A 1 119 ? 5.788 9.905 -10.894 1.00 88.31 119 ILE A O 1
ATOM 943 N N . ALA A 1 120 ? 5.301 10.159 -8.714 1.00 90.00 120 ALA A N 1
ATOM 944 C CA . ALA A 1 120 ? 4.616 8.877 -8.588 1.00 90.00 120 ALA A CA 1
ATOM 945 C C . ALA A 1 120 ? 3.284 8.879 -9.365 1.00 90.00 120 ALA A C 1
ATOM 947 O O . ALA A 1 120 ? 2.396 9.694 -9.094 1.00 90.00 120 ALA A O 1
ATOM 948 N N . GLN A 1 121 ? 3.120 7.933 -10.297 1.00 91.81 121 GLN A N 1
ATOM 949 C CA . GLN A 1 121 ? 1.862 7.741 -11.046 1.00 91.81 121 GLN A CA 1
ATOM 950 C C . GLN A 1 121 ? 0.912 6.731 -10.387 1.00 91.81 121 GLN A C 1
ATOM 952 O O . GLN A 1 121 ? -0.227 6.583 -10.817 1.00 91.81 121 GLN A O 1
ATOM 957 N N . VAL A 1 122 ? 1.346 6.081 -9.307 1.00 93.31 122 VAL A N 1
ATOM 958 C CA . VAL A 1 122 ? 0.545 5.160 -8.488 1.00 93.31 122 VAL A CA 1
ATOM 959 C C . VAL A 1 122 ? 0.365 5.721 -7.074 1.00 93.31 122 VAL A C 1
ATOM 961 O O . VAL A 1 122 ? 1.153 6.582 -6.669 1.00 93.31 122 VAL A O 1
ATOM 964 N N . PRO A 1 123 ? -0.657 5.288 -6.308 1.00 95.31 123 PRO A N 1
ATOM 965 C CA . PRO A 1 123 ? -0.724 5.582 -4.881 1.00 95.31 123 PRO A CA 1
ATOM 966 C C . PRO A 1 123 ? 0.587 5.207 -4.189 1.00 95.31 123 PRO A C 1
ATOM 968 O O . PRO A 1 123 ? 1.190 4.183 -4.505 1.00 95.31 123 PRO A O 1
ATOM 971 N N . TYR A 1 124 ? 1.043 6.016 -3.243 1.00 95.56 124 TYR A N 1
ATOM 972 C CA . TYR A 1 124 ? 2.372 5.819 -2.675 1.00 95.56 124 TYR A CA 1
ATOM 973 C C . TYR A 1 124 ? 2.420 6.077 -1.180 1.00 95.56 124 TYR A C 1
ATOM 975 O O . TYR A 1 124 ? 1.677 6.898 -0.661 1.00 95.56 124 TYR A O 1
ATOM 983 N N . ILE A 1 125 ? 3.314 5.381 -0.489 1.00 95.88 125 ILE A N 1
ATOM 984 C CA . ILE A 1 125 ? 3.689 5.690 0.887 1.00 95.88 125 ILE A CA 1
ATOM 985 C C . ILE A 1 125 ? 4.967 6.508 0.805 1.00 95.88 125 ILE A C 1
ATOM 987 O O . ILE A 1 125 ? 6.002 5.987 0.386 1.00 95.88 125 ILE A O 1
ATOM 991 N N . ASP A 1 126 ? 4.889 7.786 1.170 1.00 92.00 126 ASP A N 1
ATOM 992 C CA . ASP A 1 126 ? 6.101 8.571 1.372 1.00 92.00 126 ASP A CA 1
ATOM 993 C C . ASP A 1 126 ? 6.768 8.058 2.636 1.00 92.00 126 ASP A C 1
ATOM 995 O O . ASP A 1 126 ? 6.256 8.220 3.743 1.00 92.00 126 ASP A O 1
ATOM 999 N N . ILE A 1 127 ? 7.899 7.393 2.458 1.00 90.62 127 ILE A N 1
ATOM 1000 C CA . ILE A 1 127 ? 8.563 6.748 3.577 1.00 90.62 127 ILE A CA 1
ATOM 1001 C C . ILE A 1 127 ? 9.108 7.762 4.572 1.00 90.62 127 ILE A C 1
ATOM 1003 O O . ILE A 1 127 ? 9.392 7.346 5.681 1.00 90.62 127 ILE A O 1
ATOM 1007 N N . ILE A 1 128 ? 9.274 9.043 4.229 1.00 85.56 128 ILE A N 1
ATOM 1008 C CA . ILE A 1 128 ? 9.823 10.070 5.128 1.00 85.56 128 ILE A CA 1
ATOM 1009 C C . ILE A 1 128 ? 8.735 10.668 6.028 1.00 85.56 128 ILE A C 1
ATOM 1011 O O . ILE A 1 128 ? 9.052 11.125 7.126 1.00 85.56 128 ILE A O 1
ATOM 1015 N N . LEU A 1 129 ? 7.473 10.649 5.593 1.00 84.38 129 LEU A N 1
ATOM 1016 C CA . LEU A 1 129 ? 6.371 11.237 6.349 1.00 84.38 129 LEU A CA 1
ATOM 1017 C C . LEU A 1 129 ? 6.033 10.423 7.606 1.00 84.38 129 LEU A C 1
ATOM 1019 O O . LEU A 1 129 ? 6.064 9.194 7.603 1.00 84.38 129 LEU A O 1
ATOM 1023 N N . ASP A 1 130 ? 5.688 11.151 8.666 1.00 83.94 130 ASP A N 1
ATOM 1024 C CA . ASP A 1 130 ? 5.130 10.644 9.918 1.00 83.94 130 ASP A CA 1
ATOM 1025 C C . ASP A 1 130 ? 3.969 11.582 10.325 1.00 83.94 130 ASP A C 1
ATOM 1027 O O . ASP A 1 130 ? 4.190 12.798 10.390 1.00 83.94 130 ASP A O 1
ATOM 1031 N N . PRO A 1 131 ? 2.725 11.097 10.523 1.00 87.94 131 PRO A N 1
ATOM 1032 C CA . PRO A 1 131 ? 2.285 9.702 10.430 1.00 87.94 131 PRO A CA 1
ATOM 1033 C C . PRO A 1 131 ? 2.432 9.111 9.023 1.00 87.94 131 PRO A C 1
ATOM 1035 O O . PRO A 1 131 ? 2.366 9.829 8.020 1.00 87.94 131 PRO A O 1
ATOM 1038 N N . HIS A 1 132 ? 2.595 7.784 8.950 1.00 95.00 132 HIS A N 1
ATOM 1039 C CA . HIS A 1 132 ? 2.603 7.072 7.670 1.00 95.00 132 HIS A CA 1
ATOM 1040 C C . HIS A 1 132 ? 1.290 7.308 6.934 1.00 95.00 132 HIS A C 1
ATOM 1042 O O . HIS A 1 132 ? 0.208 7.284 7.526 1.00 95.00 132 HIS A O 1
ATOM 1048 N N . ARG A 1 133 ? 1.377 7.519 5.622 1.00 95.50 133 ARG A N 1
ATOM 1049 C CA . ARG A 1 133 ? 0.224 7.871 4.796 1.00 95.50 133 ARG A CA 1
ATOM 1050 C C . ARG A 1 133 ? 0.319 7.243 3.422 1.00 95.50 133 ARG A C 1
ATOM 1052 O O . ARG A 1 133 ? 1.366 7.317 2.788 1.00 95.50 133 ARG A O 1
ATOM 1059 N N . ILE A 1 134 ? -0.790 6.690 2.931 1.00 96.19 134 ILE A N 1
ATOM 1060 C CA . ILE A 1 134 ? -0.912 6.337 1.514 1.00 96.19 134 ILE A CA 1
ATOM 1061 C C . ILE A 1 134 ? -1.404 7.574 0.765 1.00 96.19 134 ILE A C 1
ATOM 1063 O O . ILE A 1 134 ? -2.590 7.894 0.781 1.00 96.19 134 ILE A O 1
ATOM 1067 N N . CYS A 1 135 ? -0.499 8.286 0.112 1.00 94.19 135 CYS A N 1
ATOM 1068 C CA . CYS A 1 135 ? -0.759 9.443 -0.732 1.00 94.19 135 CYS A CA 1
ATOM 1069 C C . CYS A 1 135 ? -1.412 9.045 -2.066 1.00 94.19 135 CYS A C 1
ATOM 1071 O O . CYS A 1 135 ? -1.222 7.939 -2.580 1.00 94.19 135 CYS A O 1
ATOM 1073 N N . LYS A 1 136 ? -2.197 9.967 -2.634 1.00 92.12 136 LYS A N 1
ATOM 1074 C CA . LYS A 1 136 ? -2.808 9.807 -3.960 1.00 92.12 136 LYS A CA 1
ATOM 1075 C C . LYS A 1 136 ? -1.720 9.888 -5.028 1.00 92.12 136 LYS A C 1
ATOM 1077 O O . LYS A 1 136 ? -0.782 10.664 -4.858 1.00 92.12 136 LYS A O 1
ATOM 1082 N N . CYS A 1 137 ? -1.874 9.183 -6.148 1.00 84.44 137 CYS A N 1
ATOM 1083 C CA . CYS A 1 137 ? -1.073 9.514 -7.324 1.00 84.44 137 CYS A CA 1
ATOM 1084 C C . CYS A 1 137 ? -1.367 10.954 -7.777 1.00 84.44 137 CYS A C 1
ATOM 1086 O O . CYS A 1 137 ? -2.497 11.438 -7.670 1.00 84.44 137 CYS A O 1
ATOM 1088 N N . GLN A 1 138 ? -0.347 11.645 -8.287 1.00 70.31 138 GLN A N 1
ATOM 1089 C CA . GLN A 1 138 ? -0.486 13.026 -8.770 1.00 70.31 138 GLN A CA 1
ATOM 1090 C C . GLN A 1 138 ? -0.914 13.097 -10.248 1.00 70.31 138 GLN A C 1
ATOM 1092 O O . GLN A 1 138 ? -0.889 14.171 -10.847 1.00 70.31 138 GLN A O 1
ATOM 1097 N N . SER A 1 139 ? -1.307 11.970 -10.853 1.00 65.75 139 SER A N 1
ATOM 1098 C CA . SER A 1 139 ? -1.699 11.938 -12.262 1.00 65.75 139 SER A CA 1
ATOM 1099 C C . SER A 1 139 ? -2.989 12.728 -12.506 1.00 65.75 139 SER A C 1
ATOM 1101 O O . SER A 1 139 ? -3.986 12.562 -11.803 1.00 65.75 139 SER A O 1
ATOM 1103 N N . VAL A 1 140 ? -2.956 13.594 -13.522 1.00 52.09 140 VAL A N 1
ATOM 1104 C CA . VAL A 1 140 ? -4.019 14.554 -13.885 1.00 52.09 140 VAL A CA 1
ATOM 1105 C C . VAL A 1 140 ? -5.206 13.868 -14.582 1.00 52.09 140 VAL A C 1
ATOM 1107 O O . VAL A 1 140 ? -6.298 14.427 -14.672 1.00 52.09 140 VAL A O 1
ATOM 1110 N N . LEU A 1 141 ? -5.022 12.629 -15.044 1.00 57.41 141 LEU A N 1
ATOM 1111 C CA . LEU A 1 141 ? -6.089 11.796 -15.587 1.00 57.41 141 LEU A CA 1
ATOM 1112 C C . LEU A 1 141 ? -6.771 11.091 -14.415 1.00 57.41 141 LEU A C 1
ATOM 1114 O O . LEU A 1 141 ? -6.330 10.034 -13.973 1.00 57.41 141 LEU A O 1
ATOM 1118 N N . VAL A 1 142 ? -7.803 11.732 -13.865 1.00 52.38 142 VAL A N 1
ATOM 1119 C CA . VAL A 1 142 ? -8.564 11.262 -12.701 1.00 52.38 142 VAL A CA 1
ATOM 1120 C C . VAL A 1 142 ? -9.197 9.901 -13.001 1.00 52.38 142 VAL A C 1
ATOM 1122 O O . VAL A 1 142 ? -10.331 9.804 -13.463 1.00 52.38 142 VAL A O 1
ATOM 1125 N N . GLN A 1 143 ? -8.454 8.834 -12.726 1.00 63.25 143 GLN A N 1
ATOM 1126 C CA . GLN A 1 143 ? -9.044 7.551 -12.396 1.00 63.25 143 GLN A CA 1
ATOM 1127 C C . GLN A 1 143 ? -9.621 7.624 -10.983 1.00 63.25 143 GLN A C 1
ATOM 1129 O O . GLN A 1 143 ? -9.155 8.389 -10.131 1.00 63.25 143 GLN A O 1
ATOM 1134 N N . ASP A 1 144 ? -10.645 6.808 -10.761 1.00 83.75 144 ASP A N 1
ATOM 1135 C CA . ASP A 1 144 ? -11.193 6.533 -9.442 1.00 83.75 144 ASP A CA 1
ATOM 1136 C C . ASP A 1 144 ? -10.065 6.234 -8.441 1.00 83.75 144 ASP A C 1
ATOM 1138 O O . ASP A 1 144 ? -9.136 5.472 -8.738 1.00 83.75 144 ASP A O 1
ATOM 1142 N N . ASP A 1 145 ? -10.115 6.881 -7.278 1.00 89.94 145 ASP A N 1
ATOM 1143 C CA . ASP A 1 145 ? -9.058 6.796 -6.278 1.00 89.94 145 ASP A CA 1
ATOM 1144 C C . ASP A 1 145 ? -9.054 5.400 -5.660 1.00 89.94 145 ASP A C 1
ATOM 1146 O O . ASP A 1 145 ? -9.841 5.095 -4.767 1.00 89.94 145 ASP A O 1
ATOM 1150 N N . LYS A 1 146 ? -8.146 4.542 -6.130 1.00 92.38 146 LYS A N 1
ATOM 1151 C CA . LYS A 1 146 ? -8.090 3.127 -5.736 1.00 92.38 146 LYS A CA 1
ATOM 1152 C C . LYS A 1 146 ? -7.894 2.907 -4.236 1.00 92.38 146 LYS A C 1
ATOM 1154 O O . LYS A 1 146 ? -8.189 1.822 -3.742 1.00 92.38 146 LYS A O 1
ATOM 1159 N N . ARG A 1 147 ? -7.434 3.922 -3.497 1.00 95.12 147 ARG A N 1
ATOM 1160 C CA . ARG A 1 147 ? -7.320 3.869 -2.032 1.00 95.12 147 ARG A CA 1
ATOM 1161 C C . ARG A 1 147 ? -8.692 3.818 -1.350 1.00 95.12 147 ARG A C 1
ATOM 1163 O O . ARG A 1 147 ? -8.797 3.263 -0.262 1.00 95.12 147 ARG A O 1
ATOM 1170 N N . ASN A 1 148 ? -9.731 4.337 -2.008 1.00 95.69 148 ASN A N 1
ATOM 1171 C CA . ASN A 1 148 ? -11.118 4.341 -1.538 1.00 95.69 148 ASN A CA 1
ATOM 1172 C C . ASN A 1 148 ? -11.891 3.058 -1.883 1.00 95.69 148 ASN A C 1
ATOM 1174 O O . ASN A 1 148 ? -13.113 3.027 -1.733 1.00 95.69 148 ASN A O 1
ATOM 1178 N N . ASP A 1 149 ? -11.220 1.997 -2.346 1.00 96.50 149 ASP A N 1
ATOM 1179 C CA . ASP A 1 149 ? -11.890 0.739 -2.669 1.00 96.50 149 ASP A CA 1
ATOM 1180 C C . ASP A 1 149 ? -12.683 0.212 -1.458 1.00 96.50 149 ASP A C 1
ATOM 1182 O O . ASP A 1 149 ? -12.161 0.048 -0.349 1.00 96.50 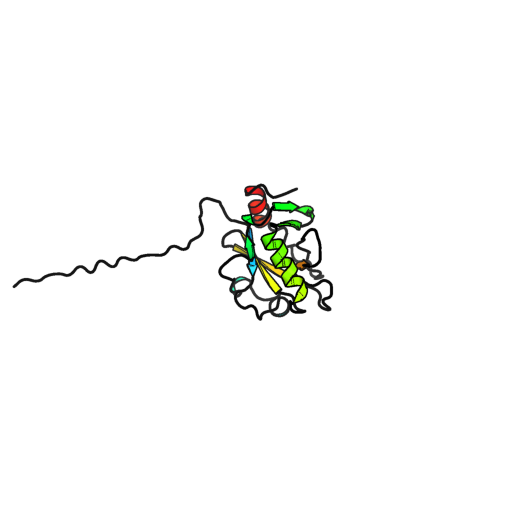149 ASP A O 1
ATOM 1186 N N . VAL A 1 150 ? -13.970 -0.071 -1.676 1.00 96.62 150 VAL A N 1
ATOM 1187 C CA . VAL A 1 150 ? -14.900 -0.489 -0.617 1.00 96.62 150 VAL A CA 1
ATOM 1188 C C . VAL A 1 150 ? -14.461 -1.781 0.079 1.00 96.62 150 VAL A C 1
ATOM 1190 O O . VAL A 1 150 ? -14.803 -2.006 1.242 1.00 96.62 150 VAL A O 1
ATOM 1193 N N . ARG A 1 151 ? -13.688 -2.637 -0.598 1.00 97.06 151 ARG A N 1
ATOM 1194 C CA . ARG A 1 151 ? -13.142 -3.867 -0.015 1.00 97.06 151 ARG A CA 1
ATOM 1195 C C . ARG A 1 151 ? -12.091 -3.551 1.043 1.00 97.06 151 ARG A C 1
ATOM 1197 O O . ARG A 1 151 ? -12.109 -4.185 2.094 1.00 97.06 151 ARG A O 1
ATOM 1204 N N . ILE A 1 152 ? -11.246 -2.540 0.815 1.00 97.69 152 ILE A N 1
ATOM 1205 C CA . ILE A 1 152 ? -10.270 -2.064 1.809 1.00 97.69 152 ILE A CA 1
ATOM 1206 C C . ILE A 1 152 ? -11.013 -1.520 3.030 1.00 97.69 152 ILE A C 1
ATOM 1208 O O . ILE A 1 152 ? -10.744 -1.956 4.149 1.00 97.69 152 ILE A O 1
ATOM 1212 N N . TYR A 1 153 ? -11.991 -0.633 2.814 1.00 97.31 153 TYR A N 1
ATOM 1213 C CA . TYR A 1 153 ? -12.809 -0.068 3.893 1.00 97.31 153 TYR A CA 1
ATOM 1214 C C . TYR A 1 153 ? -13.432 -1.164 4.768 1.00 97.31 153 TYR A C 1
ATOM 1216 O O . TYR A 1 153 ? -13.280 -1.155 5.989 1.00 97.31 153 TYR A O 1
ATOM 1224 N N . ARG A 1 154 ? -14.102 -2.145 4.144 1.00 96.62 154 ARG A N 1
ATOM 1225 C CA . ARG A 1 154 ? -14.759 -3.250 4.858 1.00 96.62 154 ARG A CA 1
ATOM 1226 C C . ARG A 1 154 ? -13.758 -4.109 5.626 1.00 96.62 154 ARG A C 1
ATOM 1228 O O . ARG A 1 154 ? -14.021 -4.411 6.785 1.00 96.62 154 ARG A O 1
ATOM 1235 N N . ALA A 1 155 ? -12.621 -4.454 5.019 1.00 96.31 155 ALA A N 1
ATOM 1236 C CA . ALA A 1 155 ? -11.592 -5.268 5.662 1.00 96.31 155 ALA A CA 1
ATOM 1237 C C . ALA A 1 155 ? -11.006 -4.580 6.907 1.00 96.31 155 ALA A C 1
ATOM 1239 O O . ALA A 1 155 ? -10.876 -5.208 7.954 1.00 96.31 155 ALA A O 1
ATOM 1240 N N . LEU A 1 156 ? -10.708 -3.280 6.820 1.00 96.56 156 LEU A N 1
ATOM 1241 C CA . LEU A 1 156 ? -10.192 -2.495 7.946 1.00 96.56 156 LEU A CA 1
ATOM 1242 C C . LEU A 1 156 ? -11.254 -2.276 9.037 1.00 96.56 156 LEU A C 1
ATOM 1244 O O . LEU A 1 156 ? -10.948 -2.354 10.228 1.00 96.56 156 LEU A O 1
ATOM 1248 N N . LYS A 1 157 ? -12.514 -2.035 8.648 1.00 96.19 157 LYS A N 1
ATOM 1249 C CA . LYS A 1 157 ? -13.637 -1.876 9.585 1.00 96.19 157 LYS A CA 1
ATOM 1250 C C . LYS A 1 157 ? -13.929 -3.166 10.346 1.00 96.19 157 LYS A C 1
ATOM 1252 O O . LYS A 1 157 ? -14.143 -3.123 11.553 1.00 96.19 157 LYS A O 1
ATOM 1257 N N . GLN A 1 158 ? -13.898 -4.308 9.661 1.00 94.69 158 GLN A N 1
ATOM 1258 C CA . GLN A 1 158 ? -14.181 -5.621 10.244 1.00 94.69 158 GLN A CA 1
ATOM 1259 C C . GLN A 1 158 ? -13.220 -5.983 11.384 1.00 94.69 158 GLN A C 1
ATOM 1261 O O . GLN A 1 158 ? -13.636 -6.611 12.353 1.00 94.69 158 GLN A O 1
ATOM 1266 N N . VAL A 1 159 ? -11.953 -5.575 11.288 1.00 94.00 159 VAL A N 1
ATOM 1267 C CA . VAL A 1 159 ? -10.939 -5.843 12.322 1.00 94.00 159 VAL A CA 1
ATOM 1268 C C . VAL A 1 159 ? -10.845 -4.738 13.385 1.00 94.00 159 VAL A C 1
ATOM 1270 O O . VAL A 1 159 ? -10.004 -4.821 14.274 1.00 94.00 159 VAL A O 1
ATOM 1273 N N . GLY A 1 160 ? -11.686 -3.700 13.303 1.00 95.56 160 GLY A N 1
ATOM 1274 C CA . GLY A 1 160 ? -11.796 -2.659 14.329 1.00 95.56 160 GLY A CA 1
ATOM 1275 C C . GLY A 1 160 ? -10.647 -1.647 14.382 1.00 95.56 160 GLY A C 1
ATOM 1276 O O . GLY A 1 160 ? -10.496 -0.974 15.396 1.00 95.56 160 GLY A O 1
ATOM 1277 N N . ILE A 1 161 ? -9.840 -1.524 13.321 1.00 95.50 161 ILE A N 1
ATOM 1278 C CA . ILE A 1 161 ? -8.716 -0.561 13.265 1.00 95.50 161 ILE A CA 1
ATOM 1279 C C . ILE A 1 161 ? -9.037 0.706 12.463 1.00 95.50 161 ILE A C 1
ATOM 1281 O O . ILE A 1 161 ? -8.231 1.638 12.433 1.00 95.50 161 ILE A O 1
ATOM 1285 N N . LEU A 1 162 ? -10.183 0.729 11.779 1.00 96.88 162 LEU A N 1
ATOM 1286 C CA . LEU A 1 162 ? -10.619 1.864 10.976 1.00 96.88 162 LEU A CA 1
ATOM 1287 C C . LEU A 1 162 ? -11.126 3.007 11.870 1.00 96.88 162 LEU A C 1
ATOM 1289 O O . LEU A 1 162 ? -11.997 2.802 12.713 1.00 96.88 162 LEU A O 1
ATOM 1293 N N . ILE A 1 163 ? -10.618 4.210 11.624 1.00 97.75 163 ILE A N 1
ATOM 1294 C CA . ILE A 1 163 ? -11.087 5.476 12.187 1.00 97.75 163 ILE A CA 1
ATOM 1295 C C . ILE A 1 163 ? -11.765 6.252 11.055 1.00 97.75 163 ILE A C 1
ATOM 1297 O O . ILE A 1 163 ? -11.142 6.520 10.024 1.00 97.75 163 ILE A O 1
ATOM 1301 N N . GLU A 1 164 ? -13.044 6.560 11.250 1.00 93.81 164 GLU A N 1
ATOM 1302 C CA . GLU A 1 164 ? -13.875 7.377 10.354 1.00 93.81 164 GLU A CA 1
ATOM 1303 C C . GLU A 1 164 ? -13.835 8.868 10.725 1.00 93.81 164 GLU A C 1
ATOM 1305 O O . GLU A 1 164 ? -13.173 9.254 11.712 1.00 93.81 164 GLU A O 1
#

pLDDT: mean 86.24, std 17.05, range [40.69, 98.5]

Sequence (164 aa):
MRITFYLCLLTLVACDSGIDSAQGPRFAIYRLKDTNLTASQIWDQPLDNLVLADNPFIGVNDLRSYKWQTHEFTVTAAVDSQLAQLRRTGPVGGIPFVVTVGNERIYLGAFWYAYSSMIAQVPYIDIILDPHRICKCQSVLVQDDKRNDVRIYRALKQVGILIE

Foldseek 3Di:
DDDDDDPPPPPPPPPCPADDPPQFWWKFKFFFPDFVDFCQVDVPPDPVVTHTDPDTLDTLVQWQAAELVFRFTDGDPVSLVVLVVCQPDDDLRFGKIFITTHPDTQHIEGAHDPPRPDFGQQFYFPSVDPRTGRHFGPDPPDDPGSSNPVSNVCNCVSVPRYDD